Protein AF-A0A371I500-F1 (afdb_monomer_lite)

Radius of gyration: 38.99 Å; chains: 1; bounding box: 59×16×116 Å

Secondary structure (DSSP, 8-state):
-HHHHHHHHHHHHHHHHHHHHHHHHHHHHHHHHHHHHHHHHHHHHHHHHHHHHSS-------GGGG----B-TTSPBPPPP---

Organism: Mucuna pruriens (NCBI:txid157652)

pLDDT: mean 80.75, std 17.75, range [45.62, 98.75]

Foldseek 3Di:
DVVVVVVVVVVVVVVVVVVVVVVVVVVVVVVVVVVVVVVVVVVVVVVVCVVVVPDPPPPPPPPVVPPAFDQDPVRDTDHGDDDD

Structure (mmCIF, N/CA/C/O backbone):
data_AF-A0A371I500-F1
#
_entry.id   AF-A0A371I500-F1
#
loop_
_atom_site.group_PDB
_atom_site.id
_atom_site.type_symbol
_atom_site.label_atom_id
_atom_site.label_alt_id
_atom_site.label_comp_id
_atom_site.label_asym_id
_atom_site.label_entity_id
_atom_site.label_seq_id
_atom_site.pdbx_PDB_ins_code
_atom_site.Cartn_x
_atom_site.Cartn_y
_atom_site.Cartn_z
_atom_site.occupancy
_atom_site.B_iso_or_equiv
_atom_site.auth_seq_id
_atom_site.auth_comp_id
_atom_site.auth_asym_id
_atom_site.auth_atom_id
_atom_site.pdbx_PDB_model_num
ATOM 1 N N . MET A 1 1 ? -25.501 -2.480 42.481 1.00 75.56 1 MET A N 1
ATOM 2 C CA . MET A 1 1 ? -26.229 -2.435 41.188 1.00 75.56 1 MET A CA 1
ATOM 3 C C . MET A 1 1 ? -25.734 -1.339 40.240 1.00 75.56 1 MET A C 1
ATOM 5 O O . MET A 1 1 ? -25.444 -1.683 39.106 1.00 75.56 1 MET A O 1
ATOM 9 N N . LYS A 1 2 ? -25.553 -0.071 40.660 1.00 82.62 2 LYS A N 1
ATOM 10 C CA . LYS A 1 2 ? -25.061 1.016 39.773 1.00 82.62 2 LYS A CA 1
ATOM 11 C C . LYS A 1 2 ? -23.744 0.710 39.036 1.00 82.62 2 LYS A C 1
ATOM 13 O O . LYS A 1 2 ? -23.664 0.938 37.840 1.00 82.62 2 LYS A O 1
ATOM 18 N N . GLN A 1 3 ? -22.754 0.136 39.721 1.00 91.94 3 GLN A N 1
ATOM 19 C CA . GLN A 1 3 ? -21.434 -0.139 39.135 1.00 91.94 3 GLN A CA 1
ATOM 20 C C . GLN A 1 3 ? -21.457 -1.181 38.004 1.00 91.94 3 GLN A C 1
ATOM 22 O O . GLN A 1 3 ? -20.702 -1.069 37.047 1.00 91.94 3 GLN A O 1
ATOM 27 N N . LEU A 1 4 ? -22.358 -2.167 38.075 1.00 92.56 4 LEU A N 1
ATOM 28 C CA . LEU A 1 4 ? -22.487 -3.180 37.024 1.00 92.56 4 LEU A CA 1
ATOM 29 C C . LEU A 1 4 ? -23.033 -2.576 35.722 1.00 92.56 4 LEU A C 1
ATOM 31 O O . LEU A 1 4 ? -22.576 -2.938 34.642 1.00 92.56 4 LEU A O 1
ATOM 35 N N . ALA A 1 5 ? -23.974 -1.633 35.829 1.00 91.50 5 ALA A N 1
ATOM 36 C CA . ALA A 1 5 ? -24.505 -0.909 34.677 1.00 91.50 5 ALA A CA 1
ATOM 37 C C . ALA A 1 5 ? -23.424 -0.042 34.010 1.00 91.50 5 ALA A C 1
ATOM 39 O O . ALA A 1 5 ? -23.326 -0.028 32.786 1.00 91.50 5 ALA A O 1
ATOM 40 N N . THR A 1 6 ? -22.575 0.617 34.808 1.00 94.12 6 THR A N 1
ATOM 41 C CA . THR A 1 6 ? -21.433 1.392 34.303 1.00 94.12 6 THR A CA 1
ATOM 42 C C . THR A 1 6 ? -20.425 0.507 33.569 1.00 94.12 6 THR A C 1
ATOM 44 O O . THR A 1 6 ? -20.121 0.779 32.413 1.00 94.12 6 THR A O 1
ATOM 47 N N . ASN A 1 7 ? -19.984 -0.600 34.176 1.00 96.38 7 ASN A N 1
ATOM 48 C CA . ASN A 1 7 ? -19.011 -1.507 33.552 1.00 96.38 7 ASN A CA 1
ATOM 49 C C . ASN A 1 7 ? -19.523 -2.093 32.226 1.00 96.38 7 ASN A C 1
ATOM 51 O O . ASN A 1 7 ? -18.765 -2.251 31.272 1.00 96.38 7 ASN A O 1
ATOM 55 N N . ASN A 1 8 ? -20.815 -2.427 32.154 1.00 96.50 8 ASN A N 1
ATOM 56 C CA . ASN A 1 8 ? -21.408 -2.952 30.929 1.00 96.50 8 ASN A CA 1
ATOM 57 C C . ASN A 1 8 ? -21.438 -1.890 29.813 1.00 96.50 8 ASN A C 1
ATOM 59 O O . ASN A 1 8 ? -21.144 -2.206 28.662 1.00 96.50 8 ASN A O 1
ATOM 63 N N . LEU A 1 9 ? -21.724 -0.628 30.156 1.00 96.88 9 LEU A N 1
ATOM 64 C CA . LEU A 1 9 ? -21.691 0.487 29.209 1.00 96.88 9 LEU A CA 1
ATOM 65 C C . LEU A 1 9 ? -20.272 0.763 28.692 1.00 96.88 9 LEU A C 1
ATOM 67 O O . LEU A 1 9 ? -20.084 0.923 27.489 1.00 96.88 9 LEU A O 1
ATOM 71 N N . GLU A 1 10 ? -19.276 0.785 29.577 1.00 96.88 10 GLU A N 1
ATOM 72 C CA . GLU A 1 10 ? -17.869 0.980 29.201 1.00 96.88 10 GLU A CA 1
ATOM 73 C C . GLU A 1 10 ? -17.369 -0.141 28.285 1.00 96.88 10 GLU A C 1
ATOM 75 O O . GLU A 1 10 ? -16.718 0.125 27.275 1.00 96.88 10 GLU A O 1
ATOM 80 N N . PHE A 1 11 ? -17.737 -1.393 28.577 1.00 97.50 11 PHE A N 1
ATOM 81 C CA . PHE A 1 11 ? -17.443 -2.521 27.697 1.00 97.50 11 PHE A CA 1
ATOM 82 C C . PHE A 1 11 ? -18.072 -2.334 26.310 1.00 97.50 11 PHE A C 1
ATOM 84 O O . PHE A 1 11 ? -17.374 -2.457 25.304 1.00 97.50 11 PHE A O 1
ATOM 91 N N . GLN A 1 12 ? -19.359 -1.971 26.238 1.00 97.00 12 GLN A N 1
ATOM 92 C CA . GLN A 1 12 ? -20.048 -1.712 24.967 1.00 97.00 12 GLN A CA 1
ATOM 93 C C . GLN A 1 12 ? -19.397 -0.574 24.162 1.00 97.00 12 GLN A C 1
ATOM 95 O O . GLN A 1 12 ? -19.264 -0.670 22.938 1.00 97.00 12 GLN A O 1
ATOM 100 N N . GLN A 1 13 ? -18.953 0.491 24.832 1.00 97.00 13 GLN A N 1
ATOM 101 C CA . GLN A 1 13 ? -18.224 1.587 24.189 1.00 97.00 13 GLN A CA 1
ATOM 102 C C . GLN A 1 13 ? -16.847 1.139 23.692 1.00 97.00 13 GLN A C 1
ATOM 104 O O . GLN A 1 13 ? -16.473 1.459 22.564 1.00 97.00 13 GLN A O 1
ATOM 109 N N . SER A 1 14 ? -16.118 0.360 24.494 1.00 97.81 14 SER A N 1
ATOM 110 C CA . SER A 1 14 ? -14.800 -0.166 24.137 1.00 97.81 14 SER A CA 1
ATOM 111 C C . SER A 1 14 ? -14.863 -1.056 22.894 1.00 97.81 14 SER A C 1
ATOM 113 O O . SER A 1 14 ? -14.112 -0.826 21.944 1.00 97.81 14 SER A O 1
ATOM 115 N N . VAL A 1 15 ? -15.806 -2.005 22.838 1.00 96.94 15 VAL A N 1
ATOM 116 C CA . VAL A 1 15 ? -15.954 -2.886 21.666 1.00 96.94 15 VAL A CA 1
ATOM 117 C C . VAL A 1 15 ? -16.382 -2.111 20.422 1.00 96.94 15 VAL A C 1
ATOM 119 O O . VAL A 1 15 ? -15.872 -2.369 19.334 1.00 96.94 15 VAL A O 1
ATOM 122 N N . SER A 1 16 ? -17.261 -1.117 20.574 1.00 97.69 16 SER A N 1
ATOM 123 C CA . SER A 1 16 ? -17.721 -0.289 19.453 1.00 97.69 16 SER A CA 1
ATOM 124 C C . SER A 1 16 ? -16.592 0.576 18.892 1.00 97.69 16 SER A C 1
ATOM 126 O O . SER A 1 16 ? -16.414 0.644 17.677 1.00 97.69 16 SER A O 1
ATOM 128 N N . SER A 1 17 ? -15.795 1.187 19.772 1.00 98.00 17 SER A N 1
ATOM 129 C CA . SER A 1 17 ? -14.626 1.987 19.398 1.00 98.00 17 SER A CA 1
ATOM 130 C C . SER A 1 17 ? -13.567 1.134 18.698 1.00 98.00 17 SER A C 1
ATOM 132 O O . SER A 1 17 ? -13.110 1.476 17.608 1.00 98.00 17 SER A O 1
ATOM 134 N N . SER A 1 18 ? -13.249 -0.038 19.260 1.00 98.19 18 SER A N 1
ATOM 135 C CA . SER A 1 18 ? -12.302 -0.976 18.652 1.00 98.19 18 SER A CA 1
ATOM 136 C C . SER A 1 18 ? -12.759 -1.428 17.262 1.00 98.19 18 SER A C 1
ATOM 138 O O . SER A 1 18 ? -11.965 -1.442 16.322 1.00 98.19 18 SER A O 1
ATOM 140 N N . ASN A 1 19 ? -14.051 -1.718 17.096 1.00 98.38 19 ASN A N 1
ATOM 141 C CA . ASN A 1 19 ? -14.605 -2.119 15.808 1.00 98.38 19 ASN A CA 1
ATOM 142 C C . ASN A 1 19 ? -14.601 -0.979 14.772 1.00 98.38 19 ASN A C 1
ATOM 144 O O . ASN A 1 19 ? -14.394 -1.227 13.585 1.00 98.38 19 ASN A O 1
ATOM 148 N N . MET A 1 20 ? -14.819 0.268 15.199 1.00 97.88 20 MET A N 1
ATOM 149 C CA . MET A 1 20 ? -14.729 1.440 14.323 1.00 97.88 20 MET A CA 1
ATOM 150 C C . MET A 1 20 ? -13.288 1.662 13.855 1.00 97.88 20 MET A C 1
ATOM 152 O O . MET A 1 20 ? -13.036 1.746 12.656 1.00 97.88 20 MET A O 1
ATOM 156 N N . GLN A 1 21 ? -12.330 1.640 14.782 1.00 98.25 21 GLN A N 1
ATOM 157 C CA . GLN A 1 21 ? -10.914 1.805 14.465 1.00 98.25 21 GLN A CA 1
ATOM 158 C C . GLN A 1 21 ? -10.382 0.679 13.567 1.00 98.25 21 GLN A C 1
ATOM 160 O O . GLN A 1 21 ? -9.592 0.925 12.657 1.00 98.25 21 GLN A O 1
ATOM 165 N N . PHE A 1 22 ? -10.827 -0.562 13.784 1.00 98.38 22 PHE A N 1
ATOM 166 C CA . PHE A 1 22 ? -10.493 -1.674 12.898 1.00 98.38 22 PHE A CA 1
ATOM 167 C C . PHE A 1 22 ? -10.979 -1.421 11.462 1.00 98.38 22 PHE A C 1
ATOM 169 O O . PHE A 1 22 ? -10.216 -1.607 10.515 1.00 98.38 22 PHE A O 1
ATOM 176 N N . GLN A 1 23 ? -12.217 -0.946 11.291 1.00 98.44 23 GLN A N 1
ATOM 177 C CA . GLN A 1 23 ? -12.769 -0.619 9.973 1.00 98.44 23 GLN A CA 1
ATOM 178 C C . GLN A 1 23 ? -12.033 0.542 9.292 1.00 98.44 23 GLN A C 1
ATOM 180 O O . GLN A 1 23 ? -11.768 0.478 8.088 1.00 98.44 23 GLN A O 1
ATOM 185 N N . GLU A 1 24 ? -11.669 1.581 10.044 1.00 98.31 24 GLU A N 1
ATOM 186 C CA . GLU A 1 24 ? -10.876 2.702 9.531 1.00 98.31 24 GLU A CA 1
ATOM 187 C C . GLU A 1 24 ? -9.494 2.238 9.065 1.00 98.31 24 GLU A C 1
ATOM 189 O O . GLU A 1 24 ? -9.101 2.528 7.935 1.00 98.31 24 GLU A O 1
ATOM 194 N N . ASN A 1 25 ? -8.797 1.443 9.883 1.00 98.56 25 ASN A N 1
ATOM 195 C CA . ASN A 1 25 ? -7.500 0.870 9.524 1.00 98.56 25 ASN A CA 1
ATOM 196 C C . ASN A 1 25 ? -7.596 0.003 8.265 1.00 98.56 25 ASN A C 1
ATOM 198 O O . ASN A 1 25 ? -6.802 0.175 7.344 1.00 98.56 25 ASN A O 1
ATOM 202 N N . MET A 1 26 ? -8.597 -0.877 8.178 1.00 98.44 26 MET A N 1
ATOM 203 C CA . MET A 1 26 ? -8.831 -1.701 6.988 1.00 98.44 26 MET A CA 1
ATOM 204 C C . MET A 1 26 ? -9.067 -0.847 5.740 1.00 98.44 26 MET A C 1
ATOM 206 O O . MET A 1 26 ? -8.508 -1.123 4.678 1.00 98.44 26 MET A O 1
ATOM 210 N N . THR A 1 27 ? -9.857 0.218 5.865 1.00 98.44 27 THR A N 1
ATOM 211 C CA . THR A 1 27 ? -10.115 1.150 4.763 1.00 98.44 27 THR A CA 1
ATOM 212 C C . THR A 1 27 ? -8.832 1.859 4.335 1.00 98.44 27 THR A C 1
ATOM 214 O O . THR A 1 27 ? -8.541 1.922 3.140 1.00 98.44 27 THR A O 1
ATOM 217 N N . ALA A 1 28 ? -8.030 2.335 5.290 1.00 98.44 28 ALA A N 1
ATOM 218 C CA . ALA A 1 28 ? -6.752 2.983 5.021 1.00 98.44 28 ALA A CA 1
ATOM 219 C C . ALA A 1 28 ? -5.771 2.034 4.317 1.00 98.44 28 ALA A C 1
ATOM 221 O O . ALA A 1 28 ? -5.223 2.391 3.277 1.00 98.44 28 ALA A O 1
ATOM 222 N N . THR A 1 29 ? -5.616 0.800 4.809 1.00 98.56 29 THR A N 1
ATOM 223 C CA . THR A 1 29 ? -4.759 -0.218 4.181 1.00 98.56 29 THR A CA 1
ATOM 224 C C . THR A 1 29 ? -5.216 -0.547 2.761 1.00 98.56 29 THR A C 1
ATOM 226 O O . THR A 1 29 ? -4.391 -0.633 1.856 1.00 98.56 29 THR A O 1
ATOM 229 N N . ILE A 1 30 ? -6.523 -0.685 2.517 1.00 98.69 30 ILE A N 1
ATOM 230 C CA . ILE A 1 30 ? -7.046 -0.937 1.164 1.00 98.69 30 ILE A CA 1
ATOM 231 C C . ILE A 1 30 ? -6.736 0.233 0.222 1.00 98.69 30 ILE A C 1
ATOM 233 O O . ILE A 1 30 ? -6.377 0.016 -0.937 1.00 98.69 30 ILE A O 1
ATOM 237 N N . GLN A 1 31 ? -6.882 1.472 0.691 1.00 98.56 31 GLN A N 1
ATOM 238 C CA . GLN A 1 31 ? -6.596 2.658 -0.118 1.00 98.56 31 GLN A CA 1
ATOM 239 C C . GLN A 1 31 ? -5.101 2.809 -0.415 1.00 98.56 31 GLN A C 1
ATOM 241 O O . GLN A 1 31 ? -4.732 3.157 -1.540 1.00 98.56 31 GLN A O 1
ATOM 246 N N . ASP A 1 32 ? -4.248 2.489 0.553 1.00 98.62 32 ASP A N 1
ATOM 247 C CA . ASP A 1 32 ? -2.801 2.455 0.369 1.00 98.62 32 ASP A CA 1
ATOM 248 C C . ASP A 1 32 ? -2.397 1.394 -0.669 1.00 98.62 32 ASP A C 1
ATOM 250 O O . ASP A 1 32 ? -1.738 1.713 -1.658 1.00 98.62 32 ASP A O 1
ATOM 254 N N . LEU A 1 33 ? -2.920 0.167 -0.553 1.00 98.75 33 LEU A N 1
ATOM 255 C CA . LEU A 1 33 ? -2.679 -0.900 -1.531 1.00 98.75 33 LEU A CA 1
ATOM 256 C C . LEU A 1 33 ? -3.131 -0.517 -2.945 1.00 98.75 33 LEU A C 1
ATOM 258 O O . LEU A 1 33 ? -2.398 -0.742 -3.908 1.00 98.75 33 LEU A O 1
ATOM 262 N N . LYS A 1 34 ? -4.310 0.100 -3.099 1.00 98.19 34 LYS A N 1
ATOM 263 C CA . LYS A 1 34 ? -4.772 0.607 -4.406 1.00 98.19 34 LYS A CA 1
ATOM 264 C C . LYS A 1 34 ? -3.798 1.624 -4.997 1.00 98.19 34 LYS A C 1
ATOM 266 O O . LYS A 1 34 ? -3.540 1.593 -6.200 1.00 98.19 34 LYS A O 1
ATOM 271 N N . THR A 1 35 ? -3.260 2.507 -4.161 1.00 98.19 35 THR A N 1
ATOM 272 C CA . THR A 1 35 ? -2.304 3.536 -4.581 1.00 98.19 35 THR A CA 1
ATOM 273 C C . THR A 1 35 ? -0.99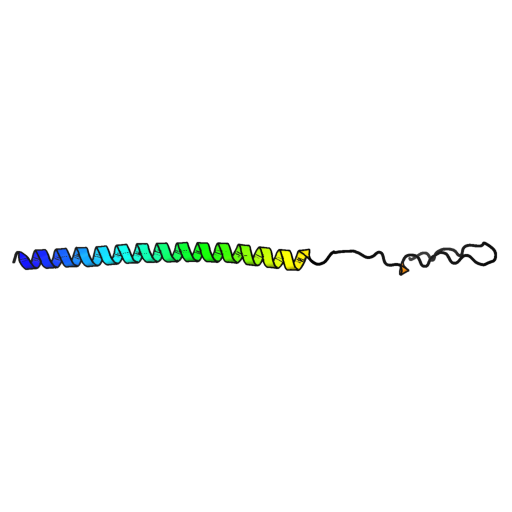2 2.901 -5.033 1.00 98.19 35 THR A C 1
ATOM 275 O O . THR A 1 35 ? -0.530 3.189 -6.139 1.00 98.19 35 THR A O 1
ATOM 278 N N . GLN A 1 36 ? -0.442 1.976 -4.242 1.00 98.38 36 GLN A N 1
ATOM 279 C CA . GLN A 1 36 ? 0.779 1.242 -4.584 1.00 98.38 36 GLN A CA 1
ATOM 280 C C . GLN A 1 36 ? 0.627 0.445 -5.889 1.00 98.38 36 GLN A C 1
ATOM 282 O O . GLN A 1 36 ? 1.509 0.483 -6.745 1.00 98.38 36 GLN A O 1
ATOM 287 N N . ILE A 1 37 ? -0.511 -0.228 -6.091 1.00 98.12 37 ILE A N 1
ATOM 288 C CA . ILE A 1 37 ? -0.797 -0.966 -7.332 1.00 98.12 37 ILE A CA 1
ATOM 289 C C . ILE A 1 37 ? -0.891 -0.013 -8.531 1.00 98.12 37 ILE A C 1
ATOM 291 O O . ILE A 1 37 ? -0.342 -0.311 -9.592 1.00 98.12 37 ILE A O 1
ATOM 295 N N . GLY A 1 38 ? -1.539 1.147 -8.377 1.00 97.69 38 GLY A N 1
ATOM 296 C CA . GLY A 1 38 ? -1.603 2.165 -9.429 1.00 97.69 38 GLY A CA 1
ATOM 297 C C . GLY A 1 38 ? -0.220 2.701 -9.815 1.00 97.69 38 GLY A C 1
ATOM 298 O O . GLY A 1 38 ? 0.096 2.824 -10.998 1.00 97.69 38 GLY A O 1
ATOM 299 N N . GLN A 1 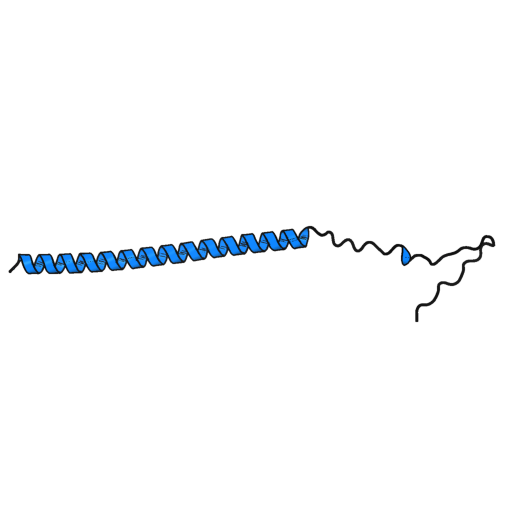39 ? 0.638 2.962 -8.827 1.00 97.75 39 GLN A N 1
ATOM 300 C CA . GLN A 1 39 ? 2.028 3.363 -9.058 1.00 97.75 39 GLN A CA 1
ATOM 301 C C . GLN A 1 39 ? 2.824 2.263 -9.767 1.00 97.75 39 GLN A C 1
ATOM 303 O O . GLN A 1 39 ? 3.503 2.545 -10.754 1.00 97.75 39 GLN A O 1
ATOM 308 N N . LEU A 1 40 ? 2.687 1.009 -9.327 1.00 97.38 40 LEU A N 1
ATOM 309 C CA . LEU A 1 40 ? 3.346 -0.134 -9.953 1.00 97.38 40 LEU A CA 1
ATOM 310 C C . LEU A 1 40 ? 2.930 -0.296 -11.421 1.00 97.38 40 LEU A C 1
ATOM 312 O O . LEU A 1 40 ? 3.789 -0.494 -12.279 1.00 97.38 40 LEU A O 1
ATOM 316 N N . ALA A 1 41 ? 1.637 -0.165 -11.728 1.00 95.50 41 ALA A N 1
ATOM 317 C CA . ALA A 1 41 ? 1.136 -0.226 -13.099 1.00 95.50 41 ALA A CA 1
ATOM 318 C C . ALA A 1 41 ? 1.782 0.849 -13.991 1.00 95.50 41 ALA A C 1
ATOM 320 O O . ALA A 1 41 ? 2.210 0.552 -15.109 1.00 95.50 41 ALA A O 1
ATOM 321 N N . ASN A 1 42 ? 1.935 2.073 -13.475 1.00 95.31 42 ASN A N 1
ATOM 322 C CA . ASN A 1 42 ? 2.619 3.153 -14.187 1.00 95.31 42 ASN A CA 1
ATOM 323 C C . ASN A 1 42 ? 4.097 2.826 -14.442 1.00 95.31 42 ASN A C 1
ATOM 325 O O . ASN A 1 42 ? 4.575 2.989 -15.565 1.00 95.31 42 ASN A O 1
ATOM 329 N N . THR A 1 43 ? 4.819 2.324 -13.436 1.00 94.00 43 THR A N 1
ATOM 330 C CA . THR A 1 43 ? 6.227 1.922 -13.584 1.00 94.00 43 THR A CA 1
ATOM 331 C C . THR A 1 43 ? 6.392 0.805 -14.612 1.00 94.00 43 THR A C 1
ATOM 333 O O . THR A 1 43 ? 7.269 0.881 -15.472 1.00 94.00 43 THR A O 1
ATOM 336 N N . VAL A 1 44 ? 5.531 -0.214 -14.573 1.00 92.00 44 VAL A N 1
ATOM 337 C CA . VAL A 1 44 ? 5.561 -1.330 -15.528 1.00 92.00 44 VAL A CA 1
ATOM 338 C C . VAL A 1 44 ? 5.270 -0.843 -16.950 1.00 92.00 44 VAL A C 1
ATOM 340 O O . VAL A 1 44 ? 5.981 -1.228 -17.878 1.00 92.00 44 VAL A O 1
ATOM 343 N N . SER A 1 45 ? 4.291 0.048 -17.129 1.00 89.25 45 SER A N 1
ATOM 344 C CA . SER A 1 45 ? 3.995 0.657 -18.432 1.00 89.25 45 SER A CA 1
ATOM 345 C C . SER A 1 45 ? 5.187 1.447 -18.983 1.00 89.25 45 SER A C 1
ATOM 347 O O . SER A 1 45 ? 5.501 1.348 -20.169 1.00 89.25 45 SER A O 1
ATOM 349 N N . GLN A 1 46 ? 5.876 2.217 -18.136 1.00 88.69 46 GLN A N 1
ATOM 350 C CA . GLN A 1 46 ? 7.072 2.965 -18.537 1.00 88.69 46 GLN A CA 1
ATOM 351 C C . GLN A 1 46 ? 8.220 2.031 -18.926 1.00 88.69 46 GLN A C 1
ATOM 353 O O . GLN A 1 46 ? 8.869 2.257 -19.946 1.00 88.69 46 GLN A O 1
ATOM 358 N N . LEU A 1 47 ? 8.444 0.958 -18.161 1.00 87.31 47 LEU A N 1
ATOM 359 C CA . LEU A 1 47 ? 9.476 -0.032 -18.463 1.00 87.31 47 LEU A CA 1
ATOM 360 C C . LEU A 1 47 ? 9.213 -0.742 -19.799 1.00 87.31 47 LEU A C 1
ATOM 362 O O . LEU A 1 47 ? 10.130 -0.893 -20.604 1.00 87.31 47 LEU A O 1
ATOM 366 N N . GLN A 1 48 ? 7.964 -1.136 -20.063 1.00 81.25 48 GLN A N 1
ATOM 367 C CA . GLN A 1 48 ? 7.572 -1.733 -21.344 1.00 81.25 48 GLN A CA 1
ATOM 368 C C . GLN A 1 48 ? 7.766 -0.754 -22.503 1.00 81.25 48 GLN A C 1
ATOM 370 O O . GLN A 1 48 ? 8.316 -1.128 -23.539 1.00 81.25 48 GLN A O 1
ATOM 375 N N . SER A 1 49 ? 7.382 0.513 -22.314 1.00 74.12 49 SER A N 1
ATOM 376 C CA . SER A 1 49 ? 7.611 1.556 -23.312 1.00 74.12 49 SER A CA 1
ATOM 377 C C . SER A 1 49 ? 9.101 1.734 -23.593 1.00 74.12 49 SER A C 1
ATOM 379 O O . SER A 1 49 ? 9.482 1.732 -24.755 1.00 74.12 49 SER A O 1
ATOM 381 N N . ALA A 1 50 ? 9.950 1.818 -22.564 1.00 64.94 50 ALA A N 1
ATOM 382 C CA . ALA A 1 50 ? 11.397 1.953 -22.719 1.00 64.94 50 ALA A CA 1
ATOM 383 C C . ALA A 1 50 ? 12.037 0.724 -23.395 1.00 64.94 50 ALA A C 1
ATOM 385 O O . ALA A 1 50 ? 12.963 0.869 -24.191 1.00 64.94 50 ALA A O 1
ATOM 386 N N . GLY A 1 51 ? 11.536 -0.486 -23.134 1.00 60.25 51 GLY A N 1
ATOM 387 C CA . GLY A 1 51 ? 11.965 -1.699 -23.840 1.00 60.25 51 GLY A CA 1
ATOM 388 C C . GLY A 1 51 ? 11.561 -1.713 -25.320 1.00 60.25 51 GLY A C 1
ATOM 389 O O . GLY A 1 51 ? 12.315 -2.206 -26.154 1.00 60.25 51 GLY A O 1
ATOM 390 N N . SER A 1 52 ? 10.407 -1.127 -25.660 1.00 59.47 52 SER A N 1
ATOM 391 C CA . SER A 1 52 ? 9.894 -1.056 -27.035 1.00 59.47 52 SER A CA 1
ATOM 392 C C . SER A 1 52 ? 10.430 0.136 -27.837 1.00 59.47 52 SER A C 1
ATOM 394 O O . SER A 1 52 ? 10.507 0.051 -29.060 1.00 59.47 52 SER A O 1
ATOM 396 N N . SER A 1 53 ? 10.775 1.250 -27.188 1.00 56.22 53 SER A N 1
ATOM 397 C CA . SER A 1 53 ? 11.169 2.504 -27.846 1.00 56.22 53 SER A CA 1
ATOM 398 C C . SER A 1 53 ? 12.674 2.635 -28.097 1.00 56.22 53 SER A C 1
ATOM 400 O O . SER A 1 53 ? 13.094 3.587 -28.748 1.00 56.22 53 SER A O 1
ATOM 402 N N . ASN A 1 54 ? 13.496 1.711 -27.588 1.00 54.72 54 ASN A N 1
ATOM 403 C CA . ASN A 1 54 ? 14.957 1.739 -27.756 1.00 54.72 54 ASN A CA 1
ATOM 404 C C . ASN A 1 54 ? 15.472 0.963 -28.973 1.00 54.72 54 ASN A C 1
ATOM 406 O O . ASN A 1 54 ? 16.676 0.953 -29.226 1.00 54.72 54 ASN A O 1
ATOM 410 N N . LEU A 1 55 ? 14.594 0.326 -29.746 1.00 59.94 55 LEU A N 1
ATOM 411 C CA . LEU A 1 55 ? 14.980 -0.224 -31.037 1.00 59.94 55 LEU A CA 1
ATOM 412 C C . LEU A 1 55 ? 14.626 0.813 -32.098 1.00 59.94 55 LEU A C 1
ATOM 414 O O . LEU A 1 55 ? 13.448 0.941 -32.436 1.00 59.94 55 LEU A O 1
ATOM 418 N N . PRO A 1 56 ? 15.598 1.577 -32.631 1.00 57.28 56 PRO A N 1
ATOM 419 C CA . PRO A 1 56 ? 15.327 2.364 -33.814 1.00 57.28 56 PRO A CA 1
ATOM 420 C C . PRO A 1 56 ? 14.904 1.366 -34.892 1.00 57.28 56 PRO A C 1
ATOM 422 O O . PRO A 1 56 ? 15.713 0.563 -35.358 1.00 57.28 56 PRO A O 1
ATOM 425 N N . SER A 1 57 ? 13.624 1.379 -35.269 1.00 62.66 57 SER A N 1
ATOM 426 C CA . SER A 1 57 ? 13.111 0.659 -36.431 1.00 62.66 57 SER A CA 1
ATOM 427 C C . SER A 1 57 ? 13.643 1.346 -37.684 1.00 62.66 57 SER A C 1
ATOM 429 O O . SER A 1 57 ? 12.919 1.983 -38.443 1.00 62.66 57 SER A O 1
ATOM 431 N N . GLN A 1 58 ? 14.956 1.266 -37.869 1.00 61.78 58 GLN A N 1
ATOM 432 C CA . GLN A 1 58 ? 15.614 1.603 -39.108 1.00 61.78 58 GLN A CA 1
ATOM 433 C C . GLN A 1 58 ? 15.414 0.393 -39.999 1.00 61.78 58 GLN A C 1
ATOM 435 O O . GLN A 1 58 ? 16.152 -0.590 -39.929 1.00 61.78 58 GLN A O 1
ATOM 440 N N . SER A 1 59 ? 14.380 0.450 -40.834 1.00 63.50 59 SER A N 1
ATOM 441 C CA . SER A 1 59 ? 14.338 -0.387 -42.022 1.00 63.50 59 SER A CA 1
ATOM 442 C C . SER A 1 59 ? 15.518 0.036 -42.897 1.00 63.50 59 SER A C 1
ATOM 444 O O . SER A 1 59 ? 15.366 0.907 -43.750 1.00 63.50 59 SER A O 1
ATOM 446 N N . ILE A 1 60 ? 16.706 -0.534 -42.660 1.00 66.06 60 ILE A N 1
ATOM 447 C CA . ILE A 1 60 ? 17.867 -0.343 -43.529 1.00 66.06 60 ILE A CA 1
ATOM 448 C C . ILE A 1 60 ? 17.418 -0.798 -44.922 1.00 66.06 60 ILE A C 1
ATOM 450 O O . ILE A 1 60 ? 17.068 -1.973 -45.085 1.00 66.06 60 ILE A O 1
ATOM 454 N N . PRO A 1 61 ? 17.369 0.097 -45.925 1.00 63.97 61 PRO A N 1
ATOM 455 C CA . PRO A 1 61 ? 17.011 -0.299 -47.276 1.00 63.97 61 PRO A CA 1
ATOM 456 C C . PRO A 1 61 ? 17.985 -1.390 -47.716 1.00 63.97 61 PRO A C 1
ATOM 458 O O . PRO A 1 61 ? 19.194 -1.169 -47.694 1.00 63.97 61 PRO A O 1
ATOM 461 N N . ASN A 1 62 ? 17.482 -2.577 -48.070 1.00 61.00 62 ASN A N 1
ATOM 462 C CA . ASN A 1 62 ? 18.326 -3.685 -48.510 1.00 61.00 62 ASN A CA 1
ATOM 463 C C . ASN A 1 62 ? 19.193 -3.217 -49.697 1.00 61.00 62 ASN A C 1
ATOM 465 O O . ASN A 1 62 ? 18.641 -3.006 -50.783 1.00 61.00 62 ASN A O 1
ATOM 469 N N . PRO A 1 63 ? 20.529 -3.108 -49.551 1.00 58.75 63 PRO A N 1
ATOM 470 C CA . PRO A 1 63 ? 21.395 -2.685 -50.648 1.00 58.75 63 PRO A CA 1
ATOM 471 C C . PRO A 1 63 ? 21.333 -3.674 -51.822 1.00 58.75 63 PRO A C 1
ATOM 473 O O . PRO A 1 63 ? 21.572 -3.303 -52.969 1.00 58.75 63 PRO A O 1
ATOM 476 N N . ARG A 1 64 ? 20.924 -4.928 -51.565 1.00 62.06 64 ARG A N 1
ATOM 477 C CA . ARG A 1 64 ? 20.711 -5.954 -52.596 1.00 62.06 64 ARG A CA 1
ATOM 478 C C . ARG A 1 64 ? 19.445 -5.744 -53.431 1.00 62.06 64 ARG A C 1
ATOM 480 O O . ARG A 1 64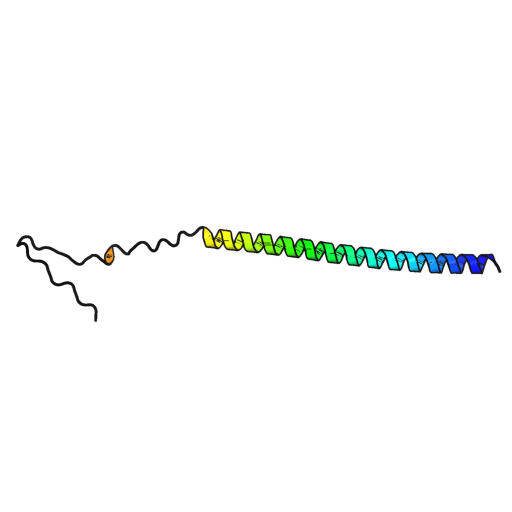 ? 19.224 -6.508 -54.363 1.00 62.06 64 ARG A O 1
ATOM 487 N N . ARG A 1 65 ? 18.603 -4.745 -53.139 1.00 55.03 65 ARG A N 1
ATOM 488 C CA . ARG A 1 65 ? 17.520 -4.353 -54.059 1.00 55.03 65 ARG A CA 1
ATOM 489 C C . ARG A 1 65 ? 18.061 -3.547 -55.252 1.00 55.03 65 ARG A C 1
ATOM 491 O O . ARG A 1 65 ? 17.367 -3.430 -56.251 1.00 55.03 65 ARG A O 1
ATOM 498 N N . ASN A 1 66 ? 19.302 -3.053 -55.188 1.00 56.72 66 ASN A N 1
ATOM 499 C CA . ASN A 1 66 ? 19.897 -2.216 -56.233 1.00 56.72 66 ASN A CA 1
ATOM 500 C C . ASN A 1 66 ? 20.994 -2.932 -57.053 1.00 56.72 66 ASN A C 1
ATOM 502 O O . ASN A 1 66 ? 21.973 -2.317 -57.461 1.00 56.72 66 ASN A O 1
ATOM 506 N N . VAL A 1 67 ? 20.866 -4.244 -57.296 1.00 57.03 67 VAL A N 1
ATOM 507 C CA . VAL A 1 67 ? 21.847 -5.039 -58.082 1.00 57.03 67 VAL A CA 1
ATOM 508 C C . VAL A 1 67 ? 21.464 -5.078 -59.568 1.00 57.03 67 VAL A C 1
ATOM 510 O O . VAL A 1 67 ? 21.477 -6.125 -60.206 1.00 57.03 67 VAL A O 1
ATOM 513 N N . GLY A 1 68 ? 21.024 -3.940 -60.104 1.00 60.69 68 GLY A N 1
ATOM 514 C CA . GLY A 1 68 ? 20.262 -3.906 -61.350 1.00 60.69 68 GLY A CA 1
ATOM 515 C C . GLY A 1 68 ? 20.860 -3.124 -62.509 1.00 60.69 68 GLY A C 1
ATOM 516 O O . GLY A 1 68 ? 20.163 -2.993 -63.503 1.00 60.69 68 GLY A O 1
ATOM 517 N N . VAL A 1 69 ? 22.084 -2.597 -62.421 1.00 55.38 69 VAL A N 1
ATOM 518 C CA . VAL A 1 69 ? 22.732 -1.961 -63.581 1.00 55.38 69 VAL A CA 1
ATOM 519 C C . VAL A 1 69 ? 24.168 -2.4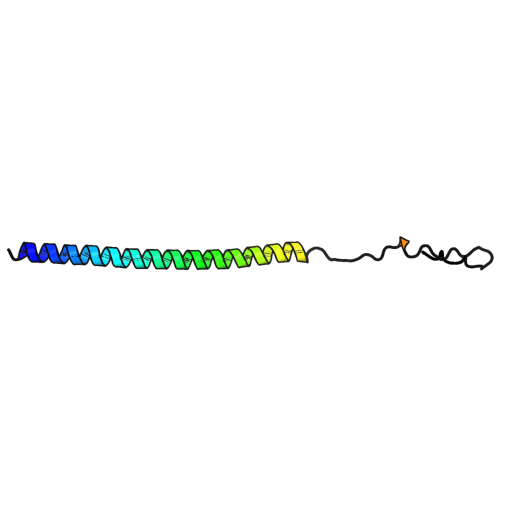55 -63.681 1.00 55.38 69 VAL A C 1
ATOM 521 O O . VAL A 1 69 ? 25.087 -1.921 -63.066 1.00 55.38 69 VAL A O 1
ATOM 524 N N . ILE A 1 70 ? 24.355 -3.527 -64.448 1.00 58.91 70 ILE A N 1
ATOM 525 C CA . ILE A 1 70 ? 25.670 -3.900 -64.965 1.00 58.91 70 ILE A CA 1
ATOM 526 C C . ILE A 1 70 ? 25.799 -3.193 -66.313 1.00 58.91 70 ILE A C 1
ATOM 528 O O . ILE A 1 70 ? 25.201 -3.613 -67.305 1.00 58.91 70 ILE A O 1
ATOM 532 N N . THR A 1 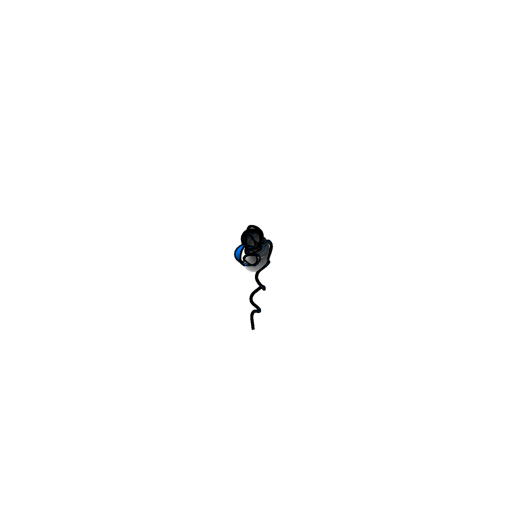71 ? 26.561 -2.103 -66.350 1.00 58.41 71 THR A N 1
ATOM 533 C CA . THR A 1 71 ? 26.948 -1.455 -67.606 1.00 58.41 71 THR A CA 1
ATOM 534 C C . THR A 1 71 ? 28.128 -2.223 -68.194 1.00 58.41 71 THR A C 1
ATOM 536 O O . THR A 1 71 ? 29.201 -2.304 -67.593 1.00 58.41 71 THR A O 1
ATOM 539 N N . LEU A 1 72 ? 27.944 -2.818 -69.372 1.00 63.38 72 LEU A N 1
ATOM 540 C CA . LEU A 1 72 ? 29.044 -3.451 -70.098 1.00 63.38 72 LEU A CA 1
ATOM 541 C C . LEU A 1 72 ? 30.044 -2.372 -70.546 1.00 63.38 72 LEU A C 1
ATOM 543 O O . LEU A 1 72 ? 29.643 -1.256 -70.868 1.00 63.38 72 LEU A O 1
ATOM 547 N N . ARG A 1 73 ? 31.341 -2.702 -70.657 1.00 67.38 73 ARG A N 1
ATOM 548 C CA . ARG A 1 73 ? 32.383 -1.770 -71.163 1.00 67.38 73 ARG A CA 1
ATOM 549 C C . ARG A 1 73 ? 32.085 -1.196 -72.560 1.00 67.38 73 ARG A C 1
ATOM 551 O O . ARG A 1 73 ? 32.706 -0.220 -72.958 1.00 67.38 73 ARG A O 1
ATOM 558 N N . SER A 1 74 ? 31.128 -1.776 -73.286 1.00 75.06 74 SER A N 1
ATOM 559 C CA . SER A 1 74 ? 30.587 -1.275 -74.552 1.00 75.06 74 SER A CA 1
ATOM 560 C C . SER A 1 74 ? 29.513 -0.181 -74.398 1.00 75.06 74 SER A C 1
ATO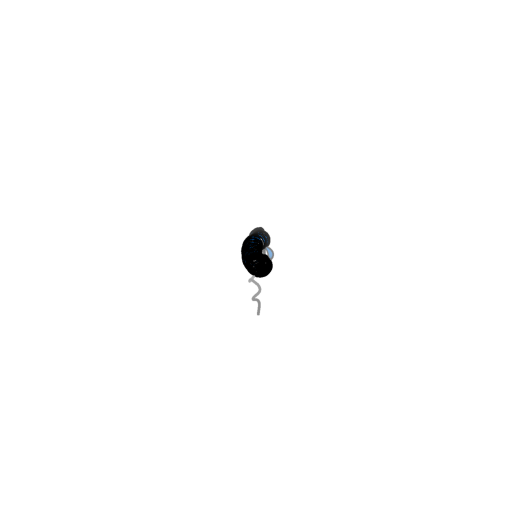M 562 O O . SER A 1 74 ? 28.894 0.188 -75.391 1.00 75.06 74 SER A O 1
ATOM 564 N N . GLY A 1 75 ? 29.226 0.292 -73.177 1.00 69.88 75 GLY A N 1
ATOM 565 C CA . GLY A 1 75 ? 28.216 1.323 -72.901 1.00 69.88 75 GLY A CA 1
ATOM 566 C C . GLY A 1 75 ? 26.764 0.846 -73.027 1.00 69.88 75 GLY A C 1
ATOM 567 O O . GLY A 1 75 ? 25.864 1.659 -73.210 1.00 69.88 75 GLY A O 1
ATOM 568 N N . LYS A 1 76 ? 26.520 -0.470 -72.977 1.00 64.00 76 LYS A N 1
ATOM 569 C CA . LYS A 1 76 ? 25.176 -1.064 -73.057 1.00 64.00 76 LYS A CA 1
ATOM 570 C C . LYS A 1 76 ? 24.722 -1.485 -71.658 1.00 64.00 76 LYS A C 1
ATOM 572 O O . LYS A 1 76 ? 25.459 -2.195 -70.970 1.00 64.00 76 LYS A O 1
ATOM 577 N N . GLU A 1 77 ? 23.532 -1.054 -71.252 1.00 65.25 77 GLU A N 1
ATOM 578 C CA . GLU A 1 77 ? 22.885 -1.486 -70.007 1.00 65.25 77 GLU A CA 1
ATOM 579 C C . GLU A 1 77 ? 22.130 -2.801 -70.239 1.00 65.25 77 GLU A C 1
ATOM 581 O O . GLU A 1 77 ? 21.458 -2.968 -71.261 1.00 65.25 77 GLU A O 1
ATOM 586 N N . LEU A 1 78 ? 22.271 -3.760 -69.318 1.00 65.62 78 LEU A N 1
ATOM 587 C CA . LEU A 1 78 ? 21.502 -5.004 -69.359 1.00 65.62 78 LEU A CA 1
ATOM 588 C C . LEU A 1 78 ? 20.070 -4.759 -68.846 1.00 65.62 78 LEU A C 1
ATOM 590 O O . LEU A 1 78 ? 19.912 -4.058 -67.845 1.00 65.62 78 LEU A O 1
ATOM 594 N N . PRO A 1 79 ? 19.030 -5.334 -69.481 1.00 61.44 79 PRO A N 1
ATOM 595 C CA . PRO A 1 79 ? 17.653 -5.190 -69.018 1.00 61.44 79 PRO A CA 1
ATOM 596 C C . PRO A 1 79 ? 17.495 -5.707 -67.587 1.00 61.44 79 PRO A C 1
ATOM 598 O O . PRO A 1 79 ? 17.967 -6.798 -67.257 1.00 61.44 79 PRO A O 1
ATOM 601 N N . GLN A 1 80 ? 16.815 -4.934 -66.741 1.00 62.72 80 GLN A N 1
ATOM 602 C CA . GLN A 1 80 ? 16.527 -5.339 -65.371 1.00 62.72 80 GLN A CA 1
ATOM 603 C C . GLN A 1 80 ? 15.604 -6.572 -65.380 1.00 62.72 80 GLN A C 1
ATOM 605 O O . GLN A 1 80 ? 14.600 -6.563 -66.098 1.00 62.72 80 GLN A O 1
ATOM 610 N N . PRO A 1 81 ? 15.911 -7.635 -64.612 1.00 62.47 81 PRO A N 1
ATOM 611 C CA . PRO A 1 81 ? 15.051 -8.808 -64.559 1.00 62.47 81 PRO A CA 1
ATOM 612 C C . PRO A 1 81 ? 13.675 -8.415 -64.015 1.00 62.47 81 PRO A C 1
ATOM 614 O O . PRO A 1 81 ? 13.554 -7.887 -62.908 1.00 62.47 81 PRO A O 1
ATOM 617 N N . THR A 1 82 ? 12.638 -8.661 -64.811 1.00 52.62 82 THR A N 1
ATOM 618 C CA . THR A 1 82 ? 11.245 -8.492 -64.401 1.00 52.62 82 THR A CA 1
ATOM 619 C C . THR A 1 82 ? 10.910 -9.611 -63.418 1.00 52.62 82 THR A C 1
ATOM 621 O O . THR A 1 82 ? 10.940 -10.784 -63.788 1.00 52.62 82 THR A O 1
ATOM 624 N N . LEU A 1 83 ? 10.636 -9.271 -62.158 1.00 57.75 83 LEU A N 1
ATOM 625 C CA . LEU A 1 83 ? 10.043 -10.225 -61.221 1.00 57.75 83 LEU A CA 1
ATOM 626 C C . LEU A 1 83 ? 8.579 -10.434 -61.632 1.00 57.75 83 LEU A C 1
ATOM 628 O O . LEU A 1 83 ? 7.824 -9.462 -61.673 1.00 57.75 83 LEU A O 1
ATOM 632 N N . GLN A 1 84 ? 8.230 -11.674 -61.990 1.00 45.62 84 GLN A N 1
ATOM 633 C CA . GLN A 1 84 ? 6.842 -12.129 -62.136 1.00 45.62 84 GLN A CA 1
ATOM 634 C C . GLN A 1 84 ? 6.160 -12.242 -60.774 1.00 45.62 84 GLN A C 1
ATOM 636 O O . GLN A 1 84 ? 6.851 -12.637 -59.806 1.00 45.62 84 GLN A O 1
#

Sequence (84 aa):
MKQLATNNLEFQQSVSSSNMQFQENMTATIQDLKTQIGQLANTVSQLQSAGSSNLPSQSIPNPRRNVGVITLRSGKELPQPTLQ